Protein AF-A0A7J0AL56-F1 (afdb_monomer_lite)

Sequence (134 aa):
MPTVLRTARHCNALGQIAAVLVLGAKRIRETPFATVEKYHNVRRWSWLRLRKTERVATTRQTVVERDYLASKILAEMTSEALHELVVRILGEAGIADFFVLTTSLRTKRLLAPTREVETTASGHLSEVGLSTCN

Structure (mmCIF, N/CA/C/O backbone):
data_AF-A0A7J0AL56-F1
#
_entry.id   AF-A0A7J0AL56-F1
#
loop_
_atom_site.group_PDB
_atom_site.id
_atom_site.type_symbol
_atom_site.label_atom_id
_atom_site.label_alt_id
_atom_site.label_comp_id
_atom_site.label_asym_id
_atom_site.label_entity_id
_atom_site.label_seq_id
_atom_site.pdbx_PDB_ins_code
_atom_site.Cartn_x
_atom_site.Cartn_y
_atom_site.Cartn_z
_atom_site.occupancy
_atom_site.B_iso_or_equiv
_atom_site.auth_seq_id
_atom_site.auth_comp_id
_atom_site.auth_asym_id
_atom_site.auth_atom_id
_atom_site.pdbx_PDB_model_num
ATOM 1 N N . MET A 1 1 ? 9.197 4.258 19.145 1.00 50.56 1 MET A N 1
ATOM 2 C CA . MET A 1 1 ? 8.721 2.891 18.831 1.00 50.56 1 MET A CA 1
ATOM 3 C C . MET A 1 1 ? 8.723 2.632 17.311 1.00 50.56 1 MET A C 1
ATOM 5 O O . MET A 1 1 ? 7.649 2.643 16.730 1.00 50.56 1 MET A O 1
ATOM 9 N N . PRO A 1 2 ? 9.871 2.397 16.632 1.00 58.84 2 PRO A N 1
ATOM 10 C CA . PRO A 1 2 ? 9.878 2.096 15.189 1.00 58.84 2 PRO A CA 1
ATOM 11 C C . PRO A 1 2 ? 10.350 0.672 14.824 1.00 58.84 2 PRO A C 1
ATOM 13 O O . PRO A 1 2 ? 10.415 0.319 13.649 1.00 58.84 2 PRO A O 1
ATOM 16 N N . THR A 1 3 ? 10.694 -0.177 15.795 1.00 59.09 3 THR A N 1
ATOM 17 C CA . THR A 1 3 ? 11.301 -1.496 15.528 1.00 59.09 3 THR A CA 1
ATOM 18 C C . THR A 1 3 ? 10.330 -2.487 14.884 1.00 59.09 3 THR A C 1
ATOM 20 O O . THR A 1 3 ? 10.730 -3.236 13.996 1.00 59.09 3 THR A O 1
ATOM 23 N N . VAL A 1 4 ? 9.048 -2.451 15.259 1.00 64.62 4 VAL A N 1
ATOM 24 C CA . VAL A 1 4 ? 8.018 -3.382 14.759 1.00 64.62 4 VAL A CA 1
ATOM 25 C C . VAL A 1 4 ? 7.743 -3.172 13.265 1.00 64.62 4 VAL A C 1
ATOM 27 O O . VAL A 1 4 ? 7.717 -4.135 12.501 1.00 64.62 4 VAL A O 1
ATOM 30 N N . LEU A 1 5 ? 7.627 -1.916 12.817 1.00 62.22 5 LEU A N 1
ATOM 31 C CA . LEU A 1 5 ? 7.424 -1.589 11.399 1.00 62.22 5 LEU A CA 1
ATOM 32 C C . LEU A 1 5 ? 8.685 -1.784 10.555 1.00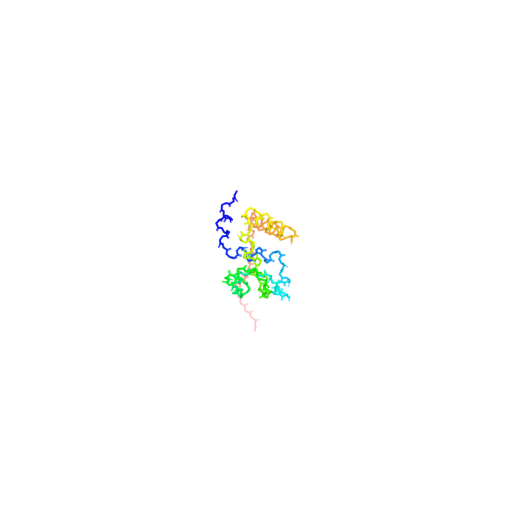 62.22 5 LEU A C 1
ATOM 34 O O . LEU A 1 5 ? 8.590 -2.024 9.351 1.00 62.22 5 LEU A O 1
ATOM 38 N N . ARG A 1 6 ? 9.871 -1.718 11.172 1.00 62.06 6 ARG A N 1
ATOM 39 C CA . ARG A 1 6 ? 11.130 -2.051 10.497 1.00 62.06 6 ARG A CA 1
ATOM 40 C C . ARG A 1 6 ? 11.177 -3.526 10.109 1.00 62.06 6 ARG A C 1
ATOM 42 O O . ARG A 1 6 ? 11.508 -3.837 8.973 1.00 62.06 6 ARG A O 1
ATOM 49 N N . THR A 1 7 ? 10.776 -4.417 11.014 1.00 65.88 7 THR A N 1
ATOM 50 C CA . THR A 1 7 ? 10.687 -5.858 10.735 1.00 65.88 7 THR A CA 1
ATOM 51 C C . THR A 1 7 ? 9.528 -6.177 9.785 1.00 65.88 7 THR A C 1
ATOM 53 O O . THR A 1 7 ? 9.677 -6.973 8.860 1.00 65.88 7 THR A O 1
ATOM 56 N N . ALA A 1 8 ? 8.384 -5.506 9.955 1.00 63.81 8 ALA A N 1
ATOM 57 C CA . ALA A 1 8 ? 7.197 -5.723 9.129 1.00 63.81 8 ALA A CA 1
ATOM 58 C C . ALA A 1 8 ? 7.302 -5.153 7.700 1.00 63.81 8 ALA A C 1
ATOM 60 O O . ALA A 1 8 ? 6.474 -5.501 6.864 1.00 63.81 8 ALA A O 1
ATOM 61 N N . ARG A 1 9 ? 8.324 -4.345 7.370 1.00 64.62 9 ARG A N 1
ATOM 62 C CA . ARG A 1 9 ? 8.588 -3.874 5.993 1.00 64.62 9 ARG A CA 1
ATOM 63 C C . ARG A 1 9 ? 8.816 -5.025 5.005 1.00 64.62 9 ARG A C 1
ATOM 65 O O . ARG A 1 9 ? 8.563 -4.880 3.817 1.00 64.62 9 ARG A O 1
ATOM 72 N N . HIS A 1 10 ? 9.255 -6.184 5.486 1.00 68.81 10 HIS A N 1
ATOM 73 C CA . HIS A 1 10 ? 9.401 -7.381 4.655 1.00 68.81 10 HIS A CA 1
ATOM 74 C C . HIS A 1 10 ? 8.096 -8.184 4.519 1.00 68.81 10 HIS A C 1
ATOM 76 O O . HIS A 1 10 ? 8.053 -9.180 3.801 1.00 68.81 10 HIS A O 1
ATOM 82 N N . CYS A 1 11 ? 7.020 -7.764 5.191 1.00 79.50 11 CYS A N 1
ATOM 83 C CA . CYS A 1 11 ? 5.724 -8.419 5.130 1.00 79.50 11 CYS A CA 1
ATOM 84 C C . CYS A 1 11 ? 4.903 -7.875 3.958 1.00 79.50 11 CYS A C 1
ATOM 86 O O . CYS A 1 11 ? 4.461 -6.725 3.964 1.00 79.50 11 CYS A O 1
ATOM 88 N N . ASN A 1 12 ? 4.631 -8.734 2.975 1.00 82.12 12 ASN A N 1
ATOM 89 C CA . ASN A 1 12 ? 3.795 -8.391 1.823 1.00 82.12 12 ASN A CA 1
ATOM 90 C C . ASN A 1 12 ? 2.390 -7.916 2.244 1.00 82.12 12 ASN A C 1
ATOM 92 O O . ASN A 1 12 ? 1.850 -6.971 1.675 1.00 82.12 12 ASN A O 1
ATOM 96 N N . ALA A 1 13 ? 1.830 -8.506 3.307 1.00 85.38 13 ALA A N 1
ATOM 97 C CA . ALA A 1 13 ? 0.516 -8.119 3.815 1.00 85.38 13 ALA A CA 1
ATOM 98 C C . ALA A 1 13 ? 0.465 -6.639 4.233 1.00 85.38 13 ALA A C 1
ATOM 100 O O . ALA A 1 13 ? -0.539 -5.972 3.998 1.00 85.38 13 ALA A O 1
ATOM 101 N N . LEU A 1 14 ? 1.556 -6.094 4.783 1.00 84.88 14 LEU A N 1
ATOM 102 C CA . LEU A 1 14 ? 1.621 -4.680 5.155 1.00 84.88 14 LEU A CA 1
ATOM 103 C C . LEU A 1 14 ? 1.576 -3.773 3.918 1.00 84.88 14 LEU A C 1
ATOM 105 O O . LEU A 1 14 ? 0.835 -2.791 3.899 1.00 84.88 14 LEU A O 1
ATOM 109 N N . GLY A 1 15 ? 2.320 -4.132 2.868 1.00 85.62 15 GLY A N 1
ATOM 110 C CA . GLY A 1 15 ? 2.292 -3.421 1.590 1.00 85.62 15 GLY A CA 1
ATOM 111 C C . GLY A 1 15 ? 0.908 -3.452 0.946 1.00 85.62 15 GLY A C 1
ATOM 112 O O . GLY A 1 15 ? 0.442 -2.437 0.437 1.00 85.62 15 GLY A O 1
ATOM 113 N N . GLN A 1 16 ? 0.213 -4.590 1.022 1.00 87.56 16 GLN A N 1
ATOM 114 C CA . GLN A 1 16 ? -1.154 -4.725 0.517 1.00 87.56 16 GLN A CA 1
ATOM 115 C C . GLN A 1 16 ? -2.152 -3.877 1.307 1.00 87.56 16 GLN A C 1
ATOM 117 O O . GLN A 1 16 ? -2.981 -3.211 0.693 1.00 87.56 16 GLN A O 1
ATOM 122 N N . ILE A 1 17 ? -2.060 -3.848 2.640 1.00 87.69 17 ILE A N 1
ATOM 123 C CA . ILE A 1 17 ? -2.909 -2.989 3.479 1.00 87.69 17 ILE A CA 1
ATOM 124 C C . ILE A 1 17 ? -2.690 -1.518 3.112 1.00 87.69 17 ILE A C 1
ATOM 126 O O . ILE A 1 17 ? -3.655 -0.802 2.856 1.00 87.69 17 ILE A O 1
ATOM 130 N N . ALA A 1 18 ? -1.435 -1.076 3.012 1.00 86.75 18 ALA A N 1
ATOM 131 C CA . ALA A 1 18 ? -1.114 0.296 2.630 1.00 86.75 18 ALA A CA 1
ATOM 132 C C . ALA A 1 18 ? -1.600 0.634 1.211 1.00 86.75 18 ALA A C 1
ATOM 134 O O . ALA A 1 18 ? -2.208 1.681 1.002 1.00 86.75 18 ALA A O 1
ATOM 135 N N . ALA A 1 19 ? -1.416 -0.271 0.248 1.00 88.69 19 ALA A N 1
ATOM 136 C CA . ALA A 1 19 ? -1.927 -0.096 -1.108 1.00 88.69 19 ALA A CA 1
ATOM 137 C C . ALA A 1 19 ? -3.458 0.013 -1.135 1.00 88.69 19 ALA A C 1
ATOM 139 O O . ALA A 1 19 ? -4.000 0.826 -1.879 1.00 88.69 19 ALA A O 1
ATOM 140 N N . VAL A 1 20 ? -4.162 -0.764 -0.305 1.00 88.44 20 VAL A N 1
ATOM 141 C CA . VAL A 1 20 ? -5.624 -0.689 -0.192 1.00 88.44 20 VAL A CA 1
ATOM 142 C C . VAL A 1 20 ? -6.076 0.640 0.399 1.00 88.44 20 VAL A C 1
ATOM 144 O O . VAL A 1 20 ? -7.029 1.232 -0.105 1.00 88.44 20 VAL A O 1
ATOM 147 N N . LEU A 1 21 ? -5.385 1.121 1.431 1.00 85.81 21 LEU A N 1
ATOM 148 C CA . LEU A 1 21 ? -5.663 2.415 2.050 1.00 85.81 21 LEU A CA 1
ATOM 149 C C . LEU A 1 21 ? -5.450 3.572 1.064 1.00 85.81 21 LEU A C 1
ATOM 151 O O . LEU A 1 21 ? -6.276 4.475 1.008 1.00 85.81 21 LEU A O 1
ATOM 155 N N . VAL A 1 22 ? -4.392 3.519 0.250 1.00 85.88 22 VAL A N 1
ATOM 156 C CA . VAL A 1 22 ? -4.072 4.561 -0.741 1.00 85.88 22 VAL A CA 1
ATOM 157 C C . VAL A 1 22 ? -5.014 4.531 -1.946 1.00 85.88 22 VAL A C 1
ATOM 159 O O . VAL A 1 22 ? -5.470 5.578 -2.395 1.00 85.88 22 VAL A O 1
ATOM 162 N N . LEU A 1 23 ? -5.305 3.349 -2.498 1.00 84.31 23 LEU A N 1
ATOM 163 C CA . LEU A 1 23 ? -6.192 3.223 -3.661 1.00 84.31 23 LEU A CA 1
ATOM 164 C C . LEU A 1 23 ? -7.664 3.431 -3.289 1.00 84.31 23 LEU A C 1
ATOM 166 O O . LEU A 1 23 ? -8.458 3.851 -4.128 1.00 84.31 23 LEU A O 1
ATOM 170 N N . GLY A 1 24 ? -8.026 3.109 -2.047 1.00 78.31 24 GLY A N 1
ATOM 171 C CA . GLY A 1 24 ? -9.402 3.013 -1.594 1.00 78.31 24 GLY A 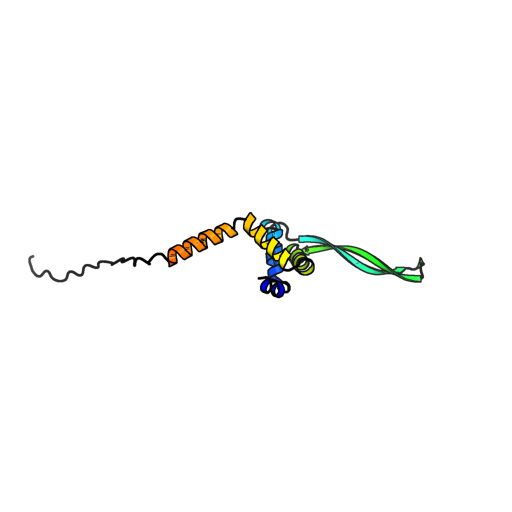CA 1
ATOM 172 C C . GLY A 1 24 ? -10.075 1.717 -2.060 1.00 78.31 24 GLY A C 1
ATOM 173 O O . GLY A 1 24 ? -9.893 1.237 -3.182 1.00 78.31 24 GLY A O 1
ATOM 174 N N . ALA A 1 25 ? -10.923 1.147 -1.199 1.00 67.81 25 ALA A N 1
ATOM 175 C CA . ALA A 1 25 ? -11.584 -0.136 -1.461 1.00 67.81 25 ALA A CA 1
ATOM 176 C C . ALA A 1 25 ? -12.498 -0.121 -2.703 1.00 67.81 25 ALA A C 1
ATOM 178 O O . ALA A 1 25 ? -12.684 -1.158 -3.340 1.00 67.81 25 ALA A O 1
ATOM 179 N N . LYS A 1 26 ? -13.046 1.048 -3.063 1.00 64.62 26 LYS A N 1
ATOM 180 C CA . LYS A 1 26 ? -13.907 1.225 -4.241 1.00 64.62 26 LYS A CA 1
ATOM 181 C C . LYS A 1 26 ? -13.123 1.064 -5.548 1.00 64.62 26 LYS A C 1
ATOM 183 O O . LYS A 1 26 ? -13.507 0.272 -6.404 1.00 64.62 26 LYS A O 1
ATOM 188 N N . ARG A 1 27 ? -11.967 1.726 -5.653 1.00 66.94 27 ARG A N 1
ATOM 189 C CA . ARG A 1 27 ? -11.119 1.705 -6.854 1.00 66.94 27 ARG A CA 1
ATOM 190 C C . ARG A 1 27 ? -10.549 0.319 -7.142 1.00 66.94 27 ARG A C 1
ATOM 192 O O . ARG A 1 27 ? -10.489 -0.098 -8.290 1.00 66.94 27 ARG A O 1
ATOM 199 N N . ILE A 1 28 ? -10.214 -0.429 -6.093 1.00 67.81 28 ILE A N 1
ATOM 200 C CA . ILE A 1 28 ? -9.700 -1.801 -6.221 1.00 67.81 28 ILE A CA 1
ATOM 201 C C . ILE A 1 28 ? -10.757 -2.762 -6.783 1.00 67.81 28 ILE A C 1
ATOM 203 O O . ILE A 1 28 ? -10.400 -3.723 -7.458 1.00 67.81 28 ILE A O 1
ATOM 207 N N . ARG A 1 29 ? -12.047 -2.524 -6.512 1.00 65.31 29 ARG A N 1
ATOM 208 C CA . ARG A 1 29 ? -13.145 -3.367 -7.014 1.00 65.31 29 ARG A CA 1
ATOM 209 C C . ARG A 1 29 ? -13.546 -3.016 -8.444 1.00 65.31 29 ARG A C 1
ATOM 211 O O . ARG A 1 29 ? -13.856 -3.915 -9.214 1.00 65.31 29 ARG A O 1
ATOM 218 N N . GLU A 1 30 ? -13.547 -1.731 -8.781 1.00 70.88 30 GLU A N 1
ATOM 219 C CA . GLU A 1 30 ? -14.036 -1.235 -10.074 1.00 70.88 30 GLU A CA 1
ATOM 220 C C . GLU A 1 30 ? -12.954 -1.273 -11.163 1.00 70.88 30 GLU A C 1
ATOM 222 O O . GLU A 1 30 ? -13.236 -1.622 -12.307 1.00 70.88 30 GLU A O 1
ATOM 227 N N . THR A 1 31 ? -11.703 -0.964 -10.816 1.00 70.00 31 THR A N 1
ATOM 228 C CA . THR A 1 31 ? -10.580 -0.906 -11.764 1.00 70.00 31 THR A CA 1
ATOM 229 C C . THR A 1 31 ? -9.335 -1.565 -11.164 1.00 70.00 31 THR A C 1
ATOM 231 O O . THR A 1 31 ? -8.423 -0.872 -10.718 1.00 70.00 31 THR A O 1
ATOM 234 N N . PRO A 1 32 ? -9.259 -2.908 -11.132 1.00 73.25 32 PRO A N 1
ATOM 235 C CA . PRO A 1 32 ? -8.165 -3.617 -10.464 1.00 73.25 32 PRO A CA 1
ATOM 236 C C . PRO A 1 32 ? -6.838 -3.592 -11.239 1.00 73.25 32 PRO A C 1
ATOM 238 O O . PRO A 1 32 ? -5.818 -4.038 -10.709 1.00 73.25 32 PRO A O 1
ATOM 241 N N . PHE A 1 33 ? -6.831 -3.109 -12.485 1.00 78.44 33 PHE A N 1
ATOM 242 C CA . PHE A 1 33 ? -5.676 -3.166 -13.375 1.00 78.44 33 PHE A CA 1
ATOM 243 C C . PHE A 1 33 ? -5.137 -1.776 -13.707 1.00 78.44 33 PHE A C 1
ATOM 245 O O . PHE A 1 33 ? -5.887 -0.888 -14.107 1.00 78.44 33 PHE A O 1
ATOM 252 N N . ALA A 1 34 ? -3.816 -1.626 -13.630 1.00 76.19 34 ALA A N 1
ATOM 253 C CA . ALA A 1 34 ? -3.097 -0.441 -14.075 1.00 76.19 34 ALA A CA 1
ATOM 254 C C . ALA A 1 34 ? -2.155 -0.791 -15.230 1.00 76.19 34 ALA A C 1
ATOM 256 O O . ALA A 1 34 ? -1.551 -1.866 -15.267 1.00 76.19 34 ALA A O 1
ATOM 257 N N . THR A 1 35 ? -2.015 0.136 -16.178 1.00 77.88 35 THR A N 1
ATOM 258 C CA . THR A 1 35 ? -1.008 0.027 -17.239 1.00 77.88 35 THR A CA 1
ATOM 259 C C . THR A 1 35 ? 0.289 0.622 -16.721 1.00 77.88 35 THR A C 1
ATOM 261 O O . THR A 1 35 ? 0.350 1.816 -16.438 1.00 77.88 35 THR A O 1
ATOM 264 N N . VAL A 1 36 ? 1.320 -0.206 -16.587 1.00 77.81 36 VAL A N 1
ATOM 265 C CA . VAL A 1 36 ? 2.632 0.219 -16.097 1.00 77.81 36 VAL A CA 1
ATOM 266 C C . VAL A 1 36 ? 3.652 0.098 -17.218 1.00 77.81 36 VAL A C 1
ATOM 268 O O . VAL A 1 36 ? 3.689 -0.894 -17.950 1.00 77.81 36 VAL A O 1
ATOM 271 N N . GLU A 1 37 ? 4.495 1.116 -17.348 1.00 74.50 37 GLU A N 1
ATOM 272 C CA . GLU A 1 37 ? 5.630 1.105 -18.261 1.00 74.50 37 GLU A CA 1
ATOM 273 C C . GLU A 1 37 ? 6.811 0.394 -17.597 1.00 74.50 37 GLU A C 1
ATOM 275 O O . GLU A 1 37 ? 7.328 0.831 -16.569 1.00 74.50 37 GLU A O 1
ATOM 280 N N . LYS A 1 38 ? 7.228 -0.737 -18.171 1.00 70.38 38 LYS A N 1
ATOM 281 C CA . LYS A 1 38 ? 8.439 -1.442 -17.752 1.00 70.38 38 LYS A CA 1
ATOM 282 C C . LYS A 1 38 ? 9.556 -1.196 -18.750 1.00 70.38 38 LYS A C 1
ATOM 284 O O . LYS A 1 38 ? 9.440 -1.520 -19.936 1.00 70.38 38 LYS A O 1
ATOM 289 N N . TYR A 1 39 ? 10.658 -0.672 -18.232 1.00 67.00 39 TYR A N 1
ATOM 290 C CA . TYR A 1 39 ? 11.913 -0.557 -18.954 1.00 67.00 39 TYR A CA 1
ATOM 291 C C . TYR A 1 39 ? 12.629 -1.901 -18.908 1.00 67.00 39 TYR A C 1
ATOM 293 O O . TYR A 1 39 ? 12.880 -2.444 -17.833 1.00 67.00 39 TYR A O 1
ATOM 301 N N . HIS A 1 40 ? 12.949 -2.450 -20.071 1.00 66.62 40 HIS A N 1
ATOM 302 C CA . HIS A 1 40 ? 13.766 -3.650 -20.169 1.00 66.62 40 HIS A CA 1
ATOM 303 C C . HIS A 1 40 ? 14.902 -3.416 -21.161 1.00 66.62 40 HIS A C 1
ATOM 305 O O . HIS A 1 40 ? 14.736 -2.786 -22.209 1.00 66.62 40 HIS A O 1
ATOM 311 N N . ASN A 1 41 ? 16.082 -3.913 -20.799 1.00 67.44 41 ASN A N 1
ATOM 312 C CA . ASN A 1 41 ? 17.266 -3.823 -21.638 1.00 67.44 41 ASN A CA 1
ATOM 313 C C . ASN A 1 41 ? 17.154 -4.868 -22.741 1.00 67.44 41 ASN A C 1
ATOM 315 O O . ASN A 1 41 ? 17.303 -6.069 -22.508 1.00 67.44 41 ASN A O 1
ATOM 319 N N . VAL A 1 42 ? 16.884 -4.411 -23.958 1.00 70.44 42 VAL A N 1
ATOM 320 C CA . VAL A 1 42 ? 16.837 -5.274 -25.132 1.00 70.44 42 VAL A CA 1
ATOM 321 C C . VAL A 1 42 ? 18.187 -5.206 -25.809 1.00 70.44 42 VAL A C 1
ATOM 323 O O . VAL A 1 42 ? 18.645 -4.156 -26.270 1.00 70.44 42 VAL A O 1
ATOM 326 N N . ARG A 1 43 ? 18.842 -6.357 -25.890 1.00 61.06 43 ARG A N 1
ATOM 327 C CA . ARG A 1 43 ? 20.090 -6.488 -26.634 1.00 61.06 43 ARG A CA 1
ATOM 328 C C . ARG A 1 43 ? 19.744 -6.737 -28.091 1.00 61.06 43 ARG A C 1
ATOM 330 O O . ARG A 1 43 ? 19.395 -7.855 -28.458 1.00 61.06 43 ARG A O 1
ATOM 337 N N . ARG A 1 44 ? 19.844 -5.702 -28.924 1.00 65.31 44 ARG A N 1
ATOM 338 C CA . ARG A 1 44 ? 19.597 -5.817 -30.363 1.00 65.31 44 ARG A CA 1
ATOM 339 C C . ARG A 1 44 ? 20.926 -5.828 -31.105 1.00 65.31 44 ARG A C 1
ATOM 341 O O . ARG A 1 44 ? 21.793 -4.979 -30.886 1.00 65.31 44 ARG A O 1
ATOM 348 N N . TRP A 1 45 ? 21.100 -6.814 -31.977 1.00 60.47 45 TRP A N 1
ATOM 349 C CA . TRP A 1 45 ? 22.245 -6.845 -32.877 1.00 60.47 45 TRP A CA 1
ATOM 350 C C . TRP A 1 45 ? 22.113 -5.700 -33.883 1.00 60.47 45 TRP A C 1
ATOM 352 O O . TRP A 1 45 ? 21.090 -5.583 -34.561 1.00 60.47 45 TRP A O 1
ATOM 362 N N . SER A 1 46 ? 23.108 -4.815 -33.937 1.00 66.19 46 SER A N 1
ATOM 363 C CA . SER A 1 46 ? 23.125 -3.713 -34.895 1.00 66.19 46 SER A CA 1
ATOM 364 C C . SER A 1 46 ? 24.041 -4.087 -36.049 1.00 66.19 46 SER A C 1
ATOM 366 O O . SER A 1 46 ? 25.258 -4.049 -35.903 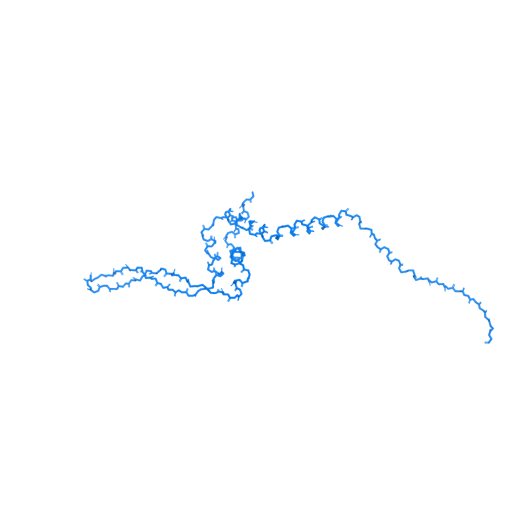1.00 66.19 46 SER A O 1
ATOM 368 N N . TRP A 1 47 ? 23.450 -4.415 -37.197 1.00 67.31 47 TRP A N 1
ATOM 369 C CA . TRP A 1 47 ? 24.186 -4.700 -38.432 1.00 67.31 47 TRP A CA 1
ATOM 370 C C . TRP A 1 47 ? 25.033 -3.504 -38.895 1.00 67.31 47 TRP A C 1
ATOM 372 O O . TRP A 1 47 ? 26.151 -3.697 -39.349 1.00 67.31 47 TRP A O 1
ATOM 382 N N . LEU A 1 48 ? 24.563 -2.269 -38.666 1.00 74.38 48 LEU A N 1
ATOM 383 C CA . LEU A 1 48 ? 25.299 -1.036 -38.994 1.00 74.38 48 LEU A CA 1
ATOM 384 C C . LEU A 1 48 ? 26.581 -0.830 -38.176 1.00 74.38 48 LEU A C 1
ATOM 386 O O . LEU A 1 48 ? 27.514 -0.195 -38.646 1.00 74.38 48 LEU A O 1
ATOM 390 N N . ARG A 1 49 ? 26.607 -1.302 -36.927 1.00 68.56 49 ARG A N 1
ATOM 391 C CA . ARG A 1 49 ? 27.759 -1.146 -36.024 1.00 68.56 49 ARG A CA 1
ATOM 392 C C . ARG A 1 49 ? 28.502 -2.455 -35.783 1.00 68.56 49 ARG A C 1
ATOM 394 O O . ARG A 1 49 ? 29.386 -2.479 -34.934 1.00 68.56 49 ARG A O 1
ATOM 401 N N . LEU A 1 50 ? 28.090 -3.531 -36.468 1.00 72.75 50 LEU A N 1
ATOM 402 C CA . LEU A 1 50 ? 28.563 -4.914 -36.303 1.00 72.75 50 LEU A CA 1
ATOM 403 C C . LEU A 1 50 ? 28.762 -5.322 -34.830 1.00 72.75 50 LEU A C 1
ATOM 405 O O . LEU A 1 50 ? 29.628 -6.123 -34.493 1.00 72.75 50 LEU A O 1
ATOM 409 N N . ARG A 1 51 ? 27.966 -4.743 -33.922 1.00 68.56 51 ARG A N 1
ATOM 410 C CA . ARG A 1 51 ? 28.125 -4.898 -32.476 1.00 68.56 51 ARG A CA 1
ATOM 411 C C . ARG A 1 51 ? 26.766 -4.967 -31.803 1.00 68.56 51 ARG A C 1
ATOM 413 O O . ARG A 1 51 ? 25.789 -4.324 -32.206 1.00 68.56 51 ARG A O 1
ATOM 420 N N . LYS A 1 52 ? 26.718 -5.746 -30.726 1.00 66.56 52 LYS A N 1
ATOM 421 C CA . LYS A 1 52 ? 25.562 -5.847 -29.837 1.00 66.56 52 LYS A CA 1
ATOM 422 C C . LYS A 1 52 ? 25.335 -4.489 -29.173 1.00 66.56 52 LYS A C 1
ATOM 424 O O . LYS A 1 52 ? 26.203 -4.001 -28.457 1.00 66.56 52 LYS A O 1
ATOM 429 N N . THR A 1 53 ? 24.195 -3.869 -29.459 1.00 64.81 53 THR A N 1
ATOM 430 C CA . THR A 1 53 ? 23.807 -2.592 -28.855 1.00 64.81 53 THR A CA 1
ATOM 431 C C . THR A 1 53 ? 22.737 -2.871 -27.808 1.00 64.81 53 THR A C 1
ATOM 433 O O . THR A 1 53 ? 21.746 -3.549 -28.090 1.00 64.81 53 THR A O 1
ATOM 436 N N . GLU A 1 54 ? 22.939 -2.369 -26.597 1.00 66.12 54 GLU A N 1
ATOM 437 C CA . GLU A 1 54 ? 21.926 -2.399 -25.548 1.00 66.12 54 GLU A CA 1
ATOM 438 C C . GLU A 1 54 ? 21.023 -1.178 -25.728 1.00 66.12 54 GLU A C 1
ATOM 440 O O . GLU A 1 54 ? 21.499 -0.046 -25.809 1.00 66.12 54 GLU A O 1
ATOM 445 N N . ARG A 1 55 ? 19.721 -1.409 -25.902 1.00 63.59 55 ARG A N 1
ATOM 446 C CA . ARG A 1 55 ? 18.722 -0.342 -25.957 1.00 63.59 55 ARG A CA 1
ATOM 447 C C . ARG A 1 55 ? 17.673 -0.596 -24.893 1.00 63.59 55 ARG A C 1
ATOM 449 O O . ARG A 1 55 ? 17.191 -1.716 -24.753 1.00 63.59 55 ARG A O 1
ATOM 456 N N . VAL A 1 56 ? 17.305 0.459 -24.180 1.00 66.88 56 VAL A N 1
ATOM 457 C CA . VAL A 1 56 ? 16.179 0.431 -23.251 1.00 66.88 56 VAL A CA 1
ATOM 458 C C . VAL A 1 56 ? 14.904 0.482 -24.087 1.00 66.88 56 VAL A C 1
ATOM 460 O O . VAL A 1 56 ? 14.688 1.450 -24.814 1.00 66.88 56 VAL A O 1
ATOM 463 N N . ALA A 1 57 ? 14.092 -0.572 -24.041 1.00 64.94 57 ALA A N 1
ATOM 464 C CA . ALA A 1 57 ? 12.755 -0.553 -24.619 1.00 64.94 57 ALA A CA 1
ATOM 465 C C . ALA A 1 57 ? 11.710 -0.449 -23.510 1.00 64.94 57 ALA A C 1
ATOM 467 O O . ALA A 1 57 ? 11.867 -1.018 -22.426 1.00 64.94 57 ALA A O 1
ATOM 468 N N . THR A 1 58 ? 10.630 0.265 -23.809 1.00 65.19 58 THR A N 1
ATOM 469 C CA . THR A 1 58 ? 9.500 0.454 -22.903 1.00 65.19 58 THR A CA 1
ATOM 470 C C . THR A 1 58 ? 8.350 -0.426 -23.371 1.00 65.19 58 THR A C 1
ATOM 472 O O . THR A 1 58 ? 7.850 -0.249 -24.481 1.00 65.19 58 THR A O 1
ATOM 475 N N . THR A 1 59 ? 7.914 -1.369 -22.535 1.00 70.50 59 THR A N 1
ATOM 476 C CA . THR A 1 59 ? 6.694 -2.149 -22.788 1.00 70.50 59 THR A CA 1
ATOM 477 C C . THR A 1 59 ? 5.629 -1.749 -21.785 1.00 70.50 59 THR A C 1
ATOM 479 O O . THR A 1 59 ? 5.881 -1.701 -20.580 1.00 70.50 59 THR A O 1
ATOM 482 N N . ARG A 1 60 ? 4.424 -1.479 -22.289 1.00 69.25 60 ARG A N 1
ATOM 483 C CA . ARG A 1 60 ? 3.230 -1.289 -21.466 1.00 69.25 60 ARG A CA 1
ATOM 484 C C . ARG A 1 60 ? 2.709 -2.659 -21.057 1.00 69.25 60 ARG A C 1
ATOM 486 O O . ARG A 1 60 ? 2.331 -3.448 -21.918 1.00 69.25 60 ARG A O 1
ATOM 493 N N . GLN A 1 61 ? 2.723 -2.948 -19.761 1.00 76.69 61 GLN A N 1
ATOM 494 C CA . GLN A 1 61 ? 2.175 -4.180 -19.208 1.00 76.69 61 GLN A CA 1
ATOM 495 C C . GLN A 1 61 ? 0.997 -3.847 -18.296 1.00 76.69 61 GLN A C 1
ATOM 497 O O . GLN A 1 61 ? 1.108 -3.007 -17.403 1.00 76.69 61 GLN A O 1
ATOM 502 N N . THR A 1 62 ? -0.121 -4.534 -18.507 1.00 77.75 62 THR A N 1
ATOM 503 C CA . THR A 1 62 ? -1.262 -4.496 -17.594 1.00 77.75 62 THR A CA 1
ATOM 504 C C . THR A 1 62 ? -0.941 -5.355 -16.375 1.00 77.75 62 THR A C 1
ATOM 506 O O . THR A 1 62 ? -0.647 -6.543 -16.506 1.00 77.75 62 THR A O 1
ATOM 509 N N . VAL A 1 63 ? -0.956 -4.752 -15.190 1.00 83.81 63 VAL A N 1
ATOM 510 C CA . VAL A 1 63 ? -0.682 -5.425 -13.913 1.00 83.81 63 VAL A CA 1
ATOM 511 C C . VAL A 1 63 ? -1.790 -5.130 -12.912 1.00 83.81 63 VAL A C 1
ATOM 513 O O . VAL A 1 63 ? -2.491 -4.126 -13.032 1.00 83.81 63 VAL A O 1
ATOM 516 N N . VAL A 1 64 ? -1.943 -6.001 -11.914 1.00 84.81 64 VAL A N 1
ATOM 517 C CA . VAL A 1 64 ? -2.856 -5.758 -10.791 1.00 84.81 64 VAL A CA 1
ATOM 518 C C . VAL A 1 64 ? -2.348 -4.545 -10.011 1.00 84.81 64 VAL A C 1
ATOM 520 O O . VAL A 1 64 ? -1.253 -4.580 -9.448 1.00 84.81 64 VAL A O 1
ATOM 523 N N . GLU A 1 65 ? -3.132 -3.467 -9.993 1.00 84.00 65 GLU A N 1
ATOM 524 C CA . GLU A 1 65 ? -2.723 -2.160 -9.468 1.00 84.00 65 GLU A CA 1
ATOM 525 C C . GLU A 1 65 ? -2.373 -2.238 -7.980 1.00 84.00 65 GLU A C 1
ATOM 527 O O . GLU A 1 65 ? -1.356 -1.695 -7.550 1.00 84.00 65 GLU A O 1
ATOM 532 N N . ARG A 1 66 ? -3.170 -2.989 -7.210 1.00 87.44 66 ARG A N 1
ATOM 533 C CA . ARG A 1 66 ? -2.939 -3.225 -5.779 1.00 87.44 66 ARG A CA 1
ATOM 534 C C . ARG A 1 66 ? -1.573 -3.854 -5.523 1.00 87.44 66 ARG A C 1
ATOM 536 O O . ARG A 1 66 ? -0.828 -3.361 -4.684 1.00 87.44 66 ARG A O 1
ATOM 543 N N . ASP A 1 67 ? -1.257 -4.943 -6.217 1.00 86.81 67 ASP A N 1
ATOM 544 C CA . ASP A 1 67 ? -0.027 -5.701 -5.966 1.00 86.81 67 ASP A CA 1
ATOM 545 C C . ASP A 1 67 ? 1.200 -4.937 -6.465 1.00 86.81 67 ASP A C 1
ATOM 547 O O . ASP A 1 67 ? 2.241 -4.920 -5.807 1.00 86.81 67 ASP A O 1
ATOM 551 N N . TYR A 1 68 ? 1.052 -4.229 -7.588 1.00 87.62 68 TYR A N 1
ATOM 552 C CA . TYR A 1 68 ? 2.074 -3.317 -8.078 1.00 87.62 68 TYR A CA 1
ATOM 553 C C . TYR A 1 68 ? 2.372 -2.216 -7.054 1.00 87.62 68 TYR A C 1
ATOM 555 O O . TYR A 1 68 ? 3.525 -2.041 -6.657 1.00 87.62 68 TYR A O 1
ATOM 563 N N . LEU A 1 69 ? 1.341 -1.527 -6.562 1.00 88.44 69 LEU A N 1
ATOM 564 C CA . LEU A 1 69 ? 1.505 -0.463 -5.580 1.00 88.44 69 LEU A CA 1
ATOM 565 C C . LEU A 1 69 ? 2.064 -0.994 -4.255 1.00 88.44 69 LEU A C 1
ATOM 567 O O . LEU A 1 69 ? 2.956 -0.372 -3.689 1.00 88.44 69 LEU A O 1
ATOM 571 N N . ALA A 1 70 ? 1.611 -2.162 -3.795 1.00 89.38 70 ALA A N 1
ATOM 572 C CA . ALA A 1 70 ? 2.128 -2.806 -2.590 1.00 89.38 70 ALA A CA 1
ATOM 573 C C . ALA A 1 70 ? 3.638 -3.057 -2.690 1.00 89.38 70 ALA A C 1
ATOM 575 O O . ALA A 1 70 ? 4.391 -2.687 -1.790 1.00 89.38 70 ALA A O 1
ATOM 576 N N . SER A 1 71 ? 4.093 -3.624 -3.813 1.00 88.38 71 SER A N 1
ATOM 577 C CA . SER A 1 71 ? 5.520 -3.864 -4.048 1.00 88.38 71 SER A CA 1
ATOM 578 C C . SER A 1 71 ? 6.327 -2.563 -4.091 1.00 88.38 71 SER A C 1
ATOM 580 O O . SER A 1 71 ? 7.410 -2.489 -3.510 1.00 88.38 71 SER A O 1
ATOM 582 N N . LYS A 1 72 ? 5.765 -1.514 -4.704 1.00 88.25 72 LYS A N 1
ATOM 583 C CA . LYS A 1 72 ? 6.396 -0.199 -4.815 1.00 88.25 7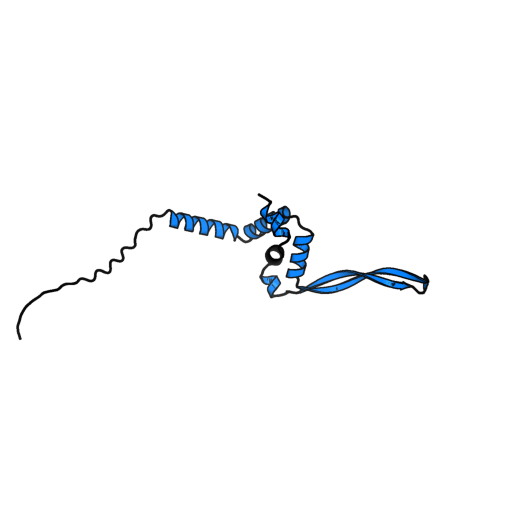2 LYS A CA 1
ATOM 584 C C . LYS A 1 72 ? 6.524 0.494 -3.458 1.00 88.25 72 LYS A C 1
ATOM 586 O O . LYS A 1 72 ? 7.596 0.988 -3.129 1.00 88.25 72 LYS A O 1
ATOM 591 N N . ILE A 1 73 ? 5.471 0.454 -2.640 1.00 88.88 73 ILE A N 1
ATOM 592 C CA . ILE A 1 73 ? 5.466 0.993 -1.274 1.00 88.88 73 ILE A CA 1
ATOM 593 C C . ILE A 1 73 ? 6.565 0.336 -0.434 1.00 88.88 73 ILE A C 1
ATOM 595 O O . ILE A 1 73 ? 7.345 1.034 0.207 1.00 88.88 73 ILE A O 1
ATOM 599 N N . LEU A 1 74 ? 6.680 -0.995 -0.458 1.00 87.75 74 LEU A N 1
ATOM 600 C CA . LEU A 1 74 ? 7.692 -1.696 0.341 1.00 87.75 74 LEU A CA 1
ATOM 601 C C . LEU A 1 74 ? 9.127 -1.420 -0.142 1.00 87.75 74 LEU A C 1
ATOM 603 O O . LEU A 1 74 ? 10.048 -1.316 0.680 1.00 87.75 74 LEU A O 1
ATOM 607 N N . ALA A 1 75 ? 9.318 -1.284 -1.458 1.00 86.56 75 ALA A N 1
ATOM 608 C CA . ALA A 1 75 ? 10.616 -1.008 -2.062 1.00 86.56 75 ALA A CA 1
ATOM 609 C C . ALA A 1 75 ? 11.091 0.430 -1.799 1.00 86.56 75 ALA A C 1
ATOM 611 O O . ALA A 1 75 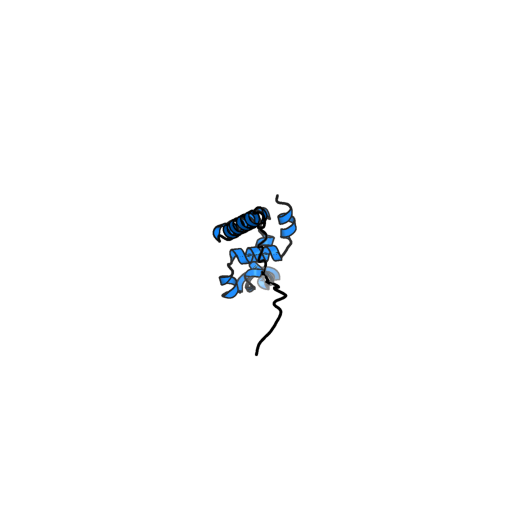? 12.232 0.631 -1.385 1.00 86.56 75 ALA A O 1
ATOM 612 N N . GLU A 1 76 ? 10.218 1.418 -1.998 1.00 87.19 76 GLU A N 1
ATOM 613 C CA . GLU A 1 76 ? 10.599 2.834 -2.042 1.00 87.19 76 GLU A CA 1
ATOM 614 C C . GLU A 1 76 ? 10.391 3.566 -0.707 1.00 87.19 76 GLU A C 1
ATOM 616 O O . GLU A 1 76 ? 11.091 4.541 -0.440 1.00 87.19 76 GLU A O 1
ATOM 621 N N . MET A 1 77 ? 9.485 3.106 0.166 1.00 85.00 77 MET A N 1
ATOM 622 C CA . MET A 1 77 ? 9.192 3.800 1.427 1.00 85.00 77 MET A CA 1
ATOM 623 C C . MET A 1 77 ? 9.994 3.261 2.615 1.00 85.00 77 MET A C 1
ATOM 625 O O . MET A 1 77 ? 10.224 2.058 2.766 1.00 85.00 77 MET A O 1
ATOM 629 N N . THR A 1 78 ? 10.376 4.167 3.517 1.00 85.25 78 THR A N 1
ATOM 630 C CA . THR A 1 78 ? 10.887 3.809 4.844 1.00 85.25 78 THR A CA 1
ATOM 631 C C . THR A 1 78 ? 9.732 3.404 5.763 1.00 85.25 78 THR A C 1
ATOM 633 O O . THR A 1 78 ? 8.583 3.800 5.569 1.00 85.25 78 THR A O 1
ATOM 636 N N . SER A 1 79 ? 10.032 2.619 6.801 1.00 82.75 79 SER A N 1
ATOM 637 C CA . SER A 1 79 ? 9.030 2.190 7.789 1.00 82.75 79 SER A CA 1
ATOM 638 C C . SER A 1 79 ? 8.366 3.352 8.535 1.00 82.75 79 SER A C 1
ATOM 640 O O . SER A 1 79 ? 7.224 3.221 8.961 1.00 82.75 79 SER A O 1
ATOM 642 N N . GLU A 1 80 ? 9.071 4.474 8.685 1.00 84.50 80 GLU A N 1
ATOM 643 C CA . GLU A 1 80 ? 8.563 5.700 9.306 1.00 84.50 80 GLU A CA 1
ATOM 644 C C . GLU A 1 80 ? 7.577 6.424 8.384 1.00 84.50 80 GLU A C 1
ATOM 646 O O . GLU A 1 80 ? 6.436 6.648 8.775 1.00 84.50 80 GLU A O 1
ATOM 651 N N . ALA A 1 81 ? 7.947 6.647 7.119 1.00 85.19 81 ALA A N 1
ATOM 652 C CA . ALA A 1 81 ? 7.042 7.241 6.134 1.00 85.19 81 ALA A CA 1
ATOM 653 C C . ALA A 1 81 ? 5.775 6.390 5.928 1.00 85.19 81 ALA A C 1
ATOM 655 O O . ALA A 1 81 ? 4.676 6.911 5.744 1.00 85.19 81 ALA A O 1
ATOM 656 N N . LEU A 1 82 ? 5.917 5.061 5.984 1.00 85.38 82 LEU A N 1
ATOM 657 C CA . LEU A 1 82 ? 4.786 4.139 5.920 1.00 85.38 82 LEU A CA 1
ATOM 658 C C . LEU A 1 82 ? 3.862 4.279 7.138 1.00 85.38 82 LEU A C 1
ATOM 660 O O . LEU A 1 82 ? 2.643 4.249 6.983 1.00 85.38 82 LEU A O 1
ATOM 664 N N . HIS A 1 83 ? 4.430 4.440 8.336 1.00 86.38 83 HIS A N 1
ATOM 665 C CA . HIS A 1 83 ? 3.659 4.663 9.557 1.00 86.38 83 HIS A CA 1
ATOM 666 C C . HIS A 1 83 ? 2.811 5.930 9.457 1.00 86.38 83 HIS A C 1
ATOM 668 O O . HIS A 1 83 ? 1.598 5.873 9.654 1.00 86.38 83 HIS A O 1
ATOM 674 N N . GLU A 1 84 ? 3.447 7.049 9.115 1.00 87.81 84 GLU A N 1
ATOM 675 C CA . GLU A 1 84 ? 2.796 8.354 9.006 1.00 87.81 84 GLU A CA 1
ATOM 676 C C . GLU A 1 84 ? 1.670 8.334 7.975 1.00 87.81 84 GLU A C 1
ATOM 678 O O . GLU A 1 84 ? 0.569 8.818 8.237 1.00 87.81 84 GLU A O 1
ATOM 683 N N . LEU A 1 85 ? 1.916 7.705 6.822 1.00 86.62 85 LEU A N 1
ATOM 684 C CA . LEU A 1 85 ? 0.915 7.560 5.774 1.00 86.62 85 LEU A CA 1
ATOM 685 C C . LEU A 1 85 ? -0.313 6.786 6.267 1.00 86.62 85 LEU A C 1
ATOM 687 O O . LEU A 1 85 ? -1.438 7.225 6.034 1.00 86.62 85 LEU A O 1
ATOM 691 N N . VAL A 1 86 ? -0.115 5.663 6.963 1.00 86.06 86 VAL A N 1
ATOM 692 C CA . VAL A 1 86 ? -1.221 4.848 7.487 1.00 86.06 86 VAL A CA 1
ATOM 693 C C . VAL A 1 86 ? -1.999 5.604 8.562 1.00 86.06 86 VAL A C 1
ATOM 695 O O . VAL A 1 86 ? -3.227 5.628 8.512 1.00 86.06 86 VAL A O 1
ATOM 698 N N . VAL A 1 87 ? -1.306 6.248 9.507 1.00 86.56 87 VAL A N 1
ATOM 699 C CA . VAL A 1 87 ? -1.943 7.036 10.574 1.00 86.56 87 VAL A CA 1
ATOM 700 C C . VAL A 1 87 ? -2.783 8.163 9.983 1.00 86.56 87 VAL A C 1
ATOM 702 O O . VAL A 1 87 ? -3.936 8.329 10.377 1.00 86.56 87 VAL A O 1
ATOM 705 N N . ARG A 1 88 ? -2.247 8.889 8.996 1.00 86.75 88 ARG A N 1
ATOM 706 C CA . ARG A 1 88 ? -2.966 9.973 8.324 1.00 86.75 88 ARG A CA 1
ATOM 707 C C . ARG A 1 88 ? -4.234 9.475 7.636 1.00 86.75 88 ARG A C 1
ATOM 709 O O . ARG A 1 88 ? -5.298 10.023 7.894 1.00 86.75 88 ARG A O 1
ATOM 716 N N . ILE A 1 89 ? -4.145 8.419 6.822 1.00 85.62 89 ILE A N 1
ATOM 717 C CA . ILE A 1 89 ? -5.317 7.896 6.097 1.00 85.62 89 ILE A CA 1
ATOM 718 C C . ILE A 1 89 ? -6.389 7.402 7.077 1.00 85.62 89 ILE A C 1
ATOM 720 O O . ILE A 1 89 ? -7.573 7.659 6.879 1.00 85.62 89 ILE A O 1
ATOM 724 N N . LEU A 1 90 ? -5.996 6.712 8.152 1.00 83.12 90 LEU A N 1
ATOM 725 C CA . LEU A 1 90 ? -6.945 6.240 9.164 1.00 83.12 90 LEU A CA 1
ATOM 726 C C . LEU A 1 90 ? -7.590 7.385 9.959 1.00 83.12 90 LEU A C 1
ATOM 728 O O . LEU A 1 90 ? -8.749 7.256 10.359 1.00 83.12 90 LEU A O 1
ATOM 732 N N . GLY A 1 91 ? -6.856 8.478 10.182 1.00 82.69 91 GLY A N 1
ATOM 733 C CA . GLY A 1 91 ? -7.374 9.702 10.791 1.00 82.69 91 GLY A CA 1
ATOM 734 C C . GLY A 1 91 ? -8.373 10.417 9.883 1.00 82.69 91 GLY A C 1
ATOM 735 O O . GLY A 1 91 ? -9.496 10.678 10.298 1.00 82.69 91 GLY A O 1
ATOM 736 N N . GLU A 1 92 ? -8.010 10.651 8.622 1.00 82.31 92 GLU A N 1
ATOM 737 C CA . GLU A 1 92 ? -8.883 11.288 7.623 1.00 82.31 92 GLU A CA 1
ATOM 738 C C . GLU A 1 92 ? -10.150 10.465 7.342 1.00 82.31 92 GLU A C 1
ATOM 740 O O . GLU A 1 92 ? -11.219 11.023 7.107 1.00 82.31 92 GLU A O 1
ATOM 745 N N . ALA A 1 93 ? -10.058 9.134 7.414 1.00 73.38 93 ALA A N 1
ATOM 746 C CA . ALA A 1 93 ? -11.202 8.240 7.258 1.00 73.38 93 ALA A CA 1
ATOM 747 C C . ALA A 1 93 ? -12.131 8.189 8.490 1.00 73.38 93 ALA A C 1
ATOM 749 O O . ALA A 1 93 ? -13.136 7.477 8.452 1.00 73.38 93 ALA A O 1
ATOM 750 N N . GLY A 1 94 ? -11.793 8.857 9.603 1.00 75.25 94 GLY A N 1
ATOM 751 C CA . GLY A 1 94 ? -12.556 8.811 10.861 1.00 75.25 94 GLY A CA 1
ATOM 752 C C . GLY A 1 94 ? -12.555 7.440 11.556 1.00 75.25 94 GLY A C 1
ATOM 753 O O . GLY A 1 94 ? -13.248 7.226 12.552 1.00 75.25 94 GLY A O 1
ATOM 754 N N . ILE A 1 95 ? -11.770 6.485 11.048 1.00 77.75 95 ILE A N 1
ATOM 755 C CA . ILE A 1 95 ? -11.665 5.128 11.598 1.00 77.75 95 ILE A CA 1
ATOM 756 C C . ILE A 1 95 ? -10.960 5.174 12.956 1.00 77.75 95 ILE A C 1
ATOM 758 O O . ILE A 1 95 ? -11.346 4.458 13.881 1.00 77.75 95 ILE A O 1
ATOM 762 N N . ALA A 1 96 ? -9.952 6.040 13.095 1.00 70.75 96 ALA A N 1
ATOM 763 C CA . ALA A 1 96 ? -9.261 6.255 14.362 1.00 70.75 96 ALA A CA 1
ATOM 764 C C . ALA A 1 96 ? -10.234 6.698 15.471 1.00 70.75 96 ALA A C 1
ATOM 766 O O . ALA A 1 96 ? -10.229 6.114 16.555 1.00 70.75 96 ALA A O 1
ATOM 767 N N . ASP A 1 97 ? -11.134 7.637 15.173 1.00 71.62 97 ASP A N 1
ATOM 768 C CA . ASP A 1 97 ? -12.132 8.130 16.127 1.00 71.62 97 ASP A CA 1
ATOM 769 C C . ASP A 1 97 ? -13.135 7.042 16.521 1.00 71.62 97 ASP A C 1
ATOM 771 O O . ASP A 1 97 ? -13.469 6.897 17.697 1.00 71.62 97 ASP A O 1
ATOM 775 N N . PHE A 1 98 ? -13.558 6.199 15.573 1.00 74.56 98 PHE A N 1
ATOM 776 C CA . PHE A 1 98 ? -14.397 5.036 15.869 1.00 74.56 98 PHE A CA 1
ATOM 777 C C . PHE A 1 98 ? -13.716 4.068 16.851 1.00 74.56 98 PHE A C 1
ATOM 779 O O . PHE A 1 98 ? -14.347 3.596 17.804 1.00 74.56 98 PHE A O 1
ATOM 786 N N . PHE A 1 99 ? -12.422 3.792 16.671 1.00 75.94 99 PHE A N 1
ATOM 787 C CA . PHE A 1 99 ? -11.666 2.952 17.603 1.00 75.94 99 PHE A CA 1
ATOM 788 C C . PHE A 1 99 ? -11.492 3.610 18.974 1.00 75.94 99 PHE A C 1
ATOM 790 O O . PHE A 1 99 ? -11.624 2.926 19.991 1.00 75.94 99 PHE A O 1
ATOM 797 N N . VAL A 1 100 ? -11.264 4.923 19.037 1.00 75.81 100 VAL A N 1
ATOM 798 C CA . VAL A 1 100 ? -11.180 5.666 20.305 1.00 75.81 100 VAL A CA 1
ATOM 799 C C . VAL A 1 100 ? -12.517 5.623 21.052 1.00 75.81 100 VAL A C 1
ATOM 801 O O . VAL A 1 100 ? -12.549 5.287 22.238 1.00 75.81 100 VAL A O 1
ATOM 804 N N . LEU A 1 101 ? -13.630 5.890 20.365 1.00 72.00 101 LEU A N 1
ATOM 805 C CA . LEU A 1 101 ? -14.973 5.880 20.950 1.00 72.00 101 LEU A CA 1
ATOM 806 C C . LEU A 1 101 ? -15.365 4.491 21.460 1.00 72.00 101 LEU A C 1
ATOM 808 O O . LEU A 1 101 ? -15.795 4.344 22.605 1.00 72.00 101 LEU A O 1
ATOM 812 N N . THR A 1 102 ? -15.189 3.456 20.640 1.00 75.06 102 THR A N 1
ATOM 813 C CA . THR A 1 102 ? -15.542 2.079 21.019 1.00 75.06 102 THR A CA 1
ATOM 814 C C . THR A 1 102 ? -14.642 1.536 22.123 1.00 75.06 102 THR A C 1
ATOM 816 O O . THR A 1 102 ? -15.141 0.872 23.032 1.00 75.06 102 THR A O 1
ATOM 819 N N . THR A 1 103 ? -13.347 1.867 22.118 1.00 79.25 103 THR A N 1
ATOM 820 C CA . THR A 1 103 ? -12.442 1.513 23.219 1.00 79.25 103 THR A CA 1
ATOM 821 C C . THR A 1 103 ? -12.852 2.230 24.499 1.00 79.25 103 THR A C 1
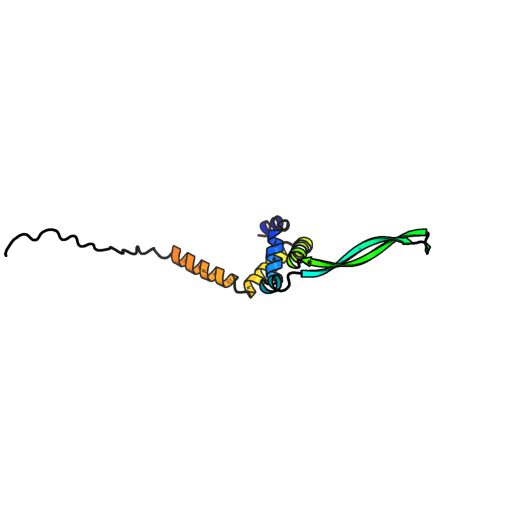ATOM 823 O O . THR A 1 103 ? -12.979 1.583 25.531 1.00 79.25 103 THR A O 1
ATOM 826 N N . SER A 1 104 ? -13.154 3.532 24.443 1.00 73.81 104 SER A N 1
ATOM 827 C CA . SER A 1 104 ? -13.636 4.292 25.604 1.00 73.81 104 SER A CA 1
ATOM 828 C C . SER A 1 104 ? -14.913 3.687 26.191 1.00 73.81 104 SER A C 1
ATOM 830 O O . SER A 1 104 ? -14.989 3.445 27.395 1.00 73.81 104 SER A O 1
ATOM 832 N N . LEU A 1 105 ? -15.901 3.371 25.348 1.00 67.88 105 LEU A N 1
ATOM 833 C CA . LEU A 1 105 ? -17.150 2.737 25.773 1.00 67.88 105 LEU A CA 1
ATOM 834 C C . LEU A 1 105 ? -16.924 1.328 26.334 1.00 67.88 105 LEU A C 1
ATOM 836 O O . LEU A 1 105 ? -17.548 0.962 27.329 1.00 67.88 105 LEU A O 1
ATOM 840 N N . ARG A 1 106 ? -16.008 0.547 25.753 1.00 70.94 106 ARG A N 1
ATOM 841 C CA . ARG A 1 106 ? -15.641 -0.781 26.261 1.00 70.94 106 ARG A CA 1
ATOM 842 C C . ARG A 1 106 ? -14.954 -0.692 27.620 1.00 70.94 106 ARG A C 1
ATOM 844 O O . ARG A 1 106 ? -15.315 -1.441 28.520 1.00 70.94 106 ARG A O 1
ATOM 851 N N . THR A 1 107 ? -14.027 0.243 27.796 1.00 71.44 107 THR A N 1
ATOM 852 C CA . THR A 1 107 ? -13.352 0.485 29.076 1.00 71.44 107 THR A CA 1
ATOM 853 C C . THR A 1 107 ? -14.339 0.979 30.129 1.00 71.44 107 THR A C 1
ATOM 855 O O . THR A 1 107 ? -14.345 0.467 31.242 1.00 71.44 107 THR A O 1
ATOM 858 N N . LYS A 1 108 ? -15.252 1.895 29.778 1.00 68.56 108 LYS A N 1
ATOM 859 C CA . LYS A 1 108 ? -16.344 2.313 30.672 1.00 68.56 108 LYS A CA 1
ATOM 860 C C . LYS A 1 108 ? -17.248 1.145 31.059 1.00 68.56 108 LYS A C 1
ATOM 862 O O . LYS A 1 108 ? -17.650 1.063 32.209 1.00 68.56 108 LYS A O 1
ATOM 867 N N . ARG A 1 109 ? -17.537 0.223 30.137 1.00 61.34 109 ARG A N 1
ATOM 868 C CA . ARG A 1 109 ? -18.328 -0.985 30.417 1.00 61.34 109 ARG A CA 1
ATOM 869 C C . ARG A 1 109 ? -17.602 -1.988 31.320 1.00 61.34 109 ARG A C 1
ATOM 871 O O . ARG A 1 109 ? -18.271 -2.704 32.047 1.00 61.34 109 ARG A O 1
ATOM 878 N N . LEU A 1 110 ? -16.270 -2.037 31.275 1.00 64.19 110 LEU A N 1
ATOM 879 C CA . LEU A 1 110 ? -15.448 -2.861 32.171 1.00 64.19 110 LEU A CA 1
ATOM 880 C C . LEU A 1 110 ? -15.303 -2.248 33.572 1.00 64.19 110 LEU A C 1
ATOM 882 O O . LEU A 1 110 ? -15.189 -2.981 34.544 1.00 64.19 110 LEU A O 1
ATOM 886 N N . LEU A 1 111 ? -15.282 -0.915 33.667 1.00 63.03 111 LEU A N 1
ATOM 887 C CA . LEU A 1 111 ? -15.184 -0.181 34.935 1.00 63.03 111 LEU A CA 1
ATOM 888 C C . LEU A 1 111 ? -16.546 0.059 35.595 1.00 63.03 111 LEU A C 1
ATOM 890 O O . LEU A 1 111 ? -16.608 0.339 36.790 1.00 63.03 111 LEU A O 1
ATOM 894 N N . ALA A 1 112 ? -17.636 -0.031 34.832 1.00 60.97 112 ALA A N 1
ATOM 895 C CA . ALA A 1 112 ? -18.969 -0.094 35.396 1.00 60.97 112 ALA A CA 1
ATOM 896 C C . ALA A 1 112 ? -19.080 -1.410 36.181 1.00 60.97 112 ALA A C 1
ATOM 898 O O . ALA A 1 112 ? -18.856 -2.467 35.585 1.00 60.97 112 ALA A O 1
ATOM 899 N N . PRO A 1 113 ? -19.427 -1.383 37.482 1.00 52.91 113 PRO A N 1
ATOM 900 C CA . PRO A 1 113 ? -19.764 -2.610 38.178 1.00 52.91 113 PRO A CA 1
ATOM 901 C C . PRO A 1 113 ? -20.871 -3.276 37.369 1.00 52.91 113 PRO A C 1
ATOM 903 O O . PRO A 1 113 ? -21.891 -2.643 37.071 1.00 52.91 113 PRO A O 1
ATOM 906 N N . THR A 1 114 ? -20.644 -4.518 36.945 1.00 55.38 114 THR A N 1
ATOM 907 C CA . THR A 1 114 ? -21.688 -5.362 36.378 1.00 55.38 114 THR A CA 1
ATOM 908 C C . THR A 1 114 ? -22.761 -5.469 37.446 1.00 55.38 114 THR A C 1
ATOM 910 O O . THR A 1 114 ? -22.649 -6.284 38.354 1.00 55.38 114 THR A O 1
ATOM 913 N N . ARG A 1 115 ? -23.772 -4.593 37.393 1.00 56.25 115 ARG A N 1
ATOM 914 C CA . ARG A 1 115 ? -25.019 -4.838 38.100 1.00 56.25 115 ARG A CA 1
ATOM 915 C C . ARG A 1 115 ? -25.513 -6.154 37.542 1.00 56.25 115 ARG A C 1
ATOM 917 O O . ARG A 1 115 ? -25.840 -6.243 36.358 1.00 56.25 115 ARG A O 1
ATOM 924 N N . GLU A 1 116 ? -25.444 -7.168 38.383 1.00 53.25 116 GLU A N 1
ATOM 925 C CA . GLU A 1 116 ? -26.047 -8.461 38.151 1.00 53.25 116 GLU A CA 1
ATOM 926 C C . GLU A 1 116 ? -27.499 -8.159 37.801 1.00 53.25 116 GLU A C 1
ATOM 928 O O . GLU A 1 116 ? -28.237 -7.568 38.592 1.00 53.25 116 GLU A O 1
ATOM 933 N N . VAL A 1 117 ? -27.878 -8.410 36.549 1.00 55.28 117 VAL A N 1
ATOM 934 C CA . VAL A 1 117 ? -29.282 -8.351 36.169 1.00 55.28 117 VAL A CA 1
ATOM 935 C C . VAL A 1 117 ? -29.888 -9.590 36.805 1.00 55.28 117 VAL A C 1
ATOM 937 O O . VAL A 1 117 ? -29.947 -10.655 36.191 1.00 55.28 117 VAL A O 1
ATOM 940 N N . GLU A 1 118 ? -30.276 -9.443 38.070 1.00 48.56 118 GLU A N 1
ATOM 941 C CA . GLU A 1 118 ? -31.219 -10.300 38.771 1.00 48.56 118 GLU A CA 1
ATOM 942 C C . GLU A 1 118 ? -32.534 -10.270 37.987 1.00 48.56 118 GLU A C 1
ATOM 944 O O . GLU A 1 118 ? -33.499 -9.593 38.328 1.00 48.56 118 GLU A O 1
ATOM 949 N N . THR A 1 119 ? -32.582 -11.018 36.888 1.00 50.56 119 THR A N 1
ATOM 950 C CA . THR A 1 119 ? -33.849 -11.524 36.370 1.00 50.56 119 THR A CA 1
ATOM 951 C C . THR A 1 119 ? -34.131 -12.787 37.168 1.00 50.56 119 THR A C 1
ATOM 953 O O . THR A 1 119 ? -33.994 -13.908 36.686 1.00 50.56 119 THR A O 1
ATOM 956 N N . THR A 1 120 ? -34.466 -12.588 38.442 1.00 44.84 120 THR A N 1
ATOM 957 C CA . THR A 1 120 ? -35.127 -13.596 39.260 1.00 44.84 120 THR A CA 1
ATOM 958 C C . THR A 1 120 ? -36.468 -13.857 38.592 1.00 44.84 120 THR A C 1
ATOM 960 O O . THR A 1 120 ? -37.426 -13.103 38.764 1.00 44.84 120 THR A O 1
ATOM 963 N N . ALA A 1 121 ? -36.534 -14.903 37.769 1.00 47.06 121 ALA A N 1
ATOM 964 C CA . ALA A 1 121 ? -37.799 -15.518 37.420 1.00 47.06 121 ALA A CA 1
ATOM 965 C C . ALA A 1 121 ? -38.389 -16.045 38.733 1.00 47.06 121 ALA A C 1
ATOM 967 O O . ALA A 1 121 ? -38.017 -17.114 39.212 1.00 47.06 121 ALA A O 1
ATOM 968 N N . SER A 1 122 ? -39.249 -15.238 39.355 1.00 44.41 122 SER A N 1
ATOM 969 C CA . SER A 1 122 ? -40.053 -15.637 40.504 1.00 44.41 122 SER A CA 1
ATOM 970 C C . SER A 1 122 ? -41.058 -16.685 40.028 1.00 44.41 122 SER A C 1
ATOM 972 O O . SER A 1 122 ? -42.184 -16.378 39.645 1.00 44.41 122 SER A O 1
ATOM 974 N N . GLY A 1 123 ? -40.613 -17.939 39.968 1.00 38.06 123 GLY A N 1
ATOM 975 C CA . GLY A 1 123 ? -41.500 -19.087 39.973 1.00 38.06 123 GLY A CA 1
ATOM 976 C C . GLY A 1 123 ? -42.071 -19.196 41.376 1.00 38.06 123 GLY A C 1
ATOM 977 O O . GLY A 1 123 ? -41.429 -19.752 42.264 1.00 38.06 123 GLY A O 1
ATOM 978 N N . HIS A 1 124 ? -43.249 -18.614 41.594 1.00 38.50 124 HIS A N 1
ATOM 979 C CA . HIS A 1 124 ? -43.987 -18.813 42.829 1.00 38.50 124 HIS A CA 1
ATOM 980 C C . HIS A 1 124 ? -44.431 -20.279 42.880 1.00 38.50 124 HIS A C 1
ATOM 982 O O . HIS A 1 124 ? -45.399 -20.683 42.240 1.00 38.50 124 HIS A O 1
ATOM 988 N N . LEU A 1 125 ? -43.670 -21.086 43.614 1.00 43.16 125 LEU A N 1
ATOM 989 C CA . LEU A 1 125 ? -44.114 -22.377 44.109 1.00 43.16 125 LEU A CA 1
ATOM 990 C C . LEU A 1 125 ? -45.055 -22.076 45.283 1.00 43.16 125 LEU A C 1
ATOM 992 O O . LEU A 1 125 ? -44.611 -21.630 46.340 1.00 43.16 125 LEU A O 1
ATOM 996 N N . SER A 1 126 ? -46.356 -22.247 45.069 1.00 40.97 126 SER A N 1
ATOM 997 C CA . SER A 1 126 ? -47.346 -22.312 46.144 1.00 40.97 126 SER A CA 1
ATOM 998 C C . SER A 1 126 ? -47.927 -23.709 46.136 1.00 40.97 126 SER A C 1
ATOM 1000 O O . SER A 1 126 ? -48.794 -24.046 45.333 1.00 40.97 126 SER A O 1
ATOM 1002 N N . GLU A 1 127 ? -47.387 -24.531 47.022 1.00 44.78 127 GLU A N 1
ATOM 1003 C CA . GLU A 1 127 ? -47.974 -25.796 47.412 1.00 44.78 127 GLU A CA 1
ATOM 1004 C C . GLU A 1 127 ? -48.998 -25.537 48.534 1.00 44.78 127 GLU A C 1
ATOM 1006 O O . GLU A 1 127 ? -48.777 -24.702 49.411 1.00 44.78 127 GLU A O 1
ATOM 1011 N N . VAL A 1 128 ? -50.075 -26.326 48.513 1.00 39.75 128 VAL A N 1
ATOM 1012 C CA . VAL A 1 128 ? -51.050 -26.581 49.592 1.00 39.75 128 VAL A CA 1
ATOM 1013 C C . VAL A 1 128 ? -52.235 -25.611 49.744 1.00 39.75 128 VAL A C 1
ATOM 1015 O O . VAL A 1 128 ? -52.195 -24.609 50.451 1.00 39.75 128 VAL A O 1
ATOM 1018 N N . GLY A 1 129 ? -53.372 -26.050 49.196 1.00 34.97 129 GLY A N 1
ATOM 1019 C CA . GLY A 1 129 ? -54.718 -25.737 49.674 1.00 34.97 129 GLY A CA 1
ATOM 1020 C C . GLY A 1 129 ? -55.582 -26.996 49.588 1.00 34.97 129 GLY A C 1
ATOM 1021 O O . GLY A 1 129 ? -55.967 -27.420 48.503 1.00 34.97 129 GLY A O 1
ATOM 1022 N N . LEU A 1 130 ? -55.808 -27.637 50.734 1.00 42.91 130 LEU A N 1
ATOM 1023 C CA . LEU A 1 130 ? -56.639 -28.827 50.905 1.00 42.91 130 LEU A CA 1
ATOM 1024 C C . LEU A 1 130 ? -58.144 -28.495 50.809 1.00 42.91 130 LEU A C 1
ATOM 1026 O O . LEU A 1 130 ? -58.586 -27.454 51.278 1.00 42.91 130 LEU A O 1
ATOM 1030 N N . SER A 1 131 ? -58.889 -29.497 50.330 1.00 40.50 131 SER A N 1
ATOM 1031 C CA . SER A 1 131 ? -60.277 -29.871 50.659 1.00 40.50 131 SER A CA 1
ATOM 1032 C C . SER A 1 131 ? -61.490 -29.138 50.038 1.00 40.50 131 SER A C 1
ATOM 1034 O O . SER A 1 131 ? -61.846 -28.029 50.422 1.00 40.50 131 SER A O 1
ATOM 1036 N N . THR A 1 132 ? -62.231 -29.949 49.262 1.00 42.53 132 THR A N 1
ATOM 1037 C CA . THR A 1 132 ? -63.688 -30.249 49.326 1.00 42.53 132 THR A CA 1
ATOM 1038 C C . THR A 1 132 ? -64.746 -29.411 48.578 1.00 42.53 132 THR A C 1
ATOM 1040 O O . THR A 1 132 ? -64.756 -28.188 48.634 1.00 42.53 132 THR A O 1
ATOM 1043 N N . CYS A 1 133 ? -65.706 -30.182 48.021 1.00 36.62 133 CYS A N 1
ATOM 1044 C CA . CYS A 1 133 ? -67.106 -29.894 47.636 1.00 36.62 133 CYS A CA 1
ATOM 1045 C C . CYS A 1 133 ? -67.378 -29.417 46.193 1.00 36.62 133 CYS A C 1
ATOM 1047 O O . CYS A 1 133 ? -67.430 -28.218 45.934 1.00 36.62 133 CYS A O 1
ATOM 1049 N N . ASN A 1 134 ? -67.628 -30.335 45.249 1.00 37.38 134 ASN A N 1
ATOM 1050 C CA . ASN A 1 134 ? -68.939 -30.942 44.923 1.00 37.38 134 ASN A CA 1
ATOM 1051 C C . ASN A 1 134 ? -68.812 -31.886 43.719 1.00 37.38 134 ASN A C 1
ATOM 1053 O O . ASN A 1 134 ? -68.070 -31.535 42.776 1.00 37.38 134 ASN A O 1
#

Secondary structure (DSSP, 8-state):
--HHHHHHTT-HHHHHHHHHHHH-HHHHHH--EEEEEEEEEEEEEEGGGTEEEEEEEEEEEEEEHHHHHHHHHHHH--HHHHHHHHHHHHHHTTHHHHHHHHHHHHHHHHHS----------------------

Radius of gyration: 32.33 Å; chains: 1; bounding box: 98×42×90 Å

pLDDT: mean 70.41, std 14.49, range [34.97, 89.38]

Foldseek 3Di:
DQVVLQVCLPPLVLLLVLLCLVCPPVNCVPPQKDWDWDWDFDFDQDPPVNDTDTDTDIDTDIDGSSSVSSVVCSVPDDSVRSVVSVVVSCVVVCVVVVCVVVVVVVVVVVVPPPPPPPPPPPPPDDDDDDDDDD